Protein AF-A0AAV7JQV6-F1 (afdb_monomer_lite)

Organism: NCBI:txid111878

Radius of gyration: 21.77 Å; chains: 1; bounding box: 32×34×68 Å

Secondary structure (DSSP, 8-state):
-----HHHHTTSPPHHHHHHHHHHHHHHSTTPPPPPSSGGG----GGGGB-TTS-B-EEEE--TT-TT--EEE--HHHHHHHTTT-SSSSSSS------

Sequence (99 aa):
MLTASEGTAAKLPKLNSLKRTIQRPRASVLSAPVEPTALAELVLPAEYQRTAKGEQFLLYDSGEDDAHRFLIFGTQRNLGMAKLNTMERVLLTTTEQPL

Foldseek 3Di:
DPDDDPVVVVPDDDPVVVVCVVVVVVVVPVPPDDDDPAPLPDDDDPVNQADPVRFGFFPDWPHSPDNPIDTDGDGPVRVVVVVPPPPPPDPPPDDDDDD

pLDDT: mean 72.19, std 16.07, range [37.81, 91.75]

Structure (mmCIF, N/CA/C/O backbone):
data_AF-A0AAV7JQV6-F1
#
_entry.id   AF-A0AAV7JQV6-F1
#
loop_
_atom_site.group_PDB
_atom_site.id
_atom_site.type_symbol
_atom_site.label_atom_id
_atom_site.label_alt_id
_atom_site.label_comp_id
_atom_site.label_asym_id
_atom_site.label_entity_id
_atom_site.label_seq_id
_atom_site.pdbx_PDB_ins_code
_atom_site.Cartn_x
_atom_site.Cartn_y
_atom_site.Cartn_z
_atom_site.occupancy
_atom_site.B_iso_or_equiv
_atom_site.auth_seq_id
_atom_site.auth_comp_id
_atom_site.auth_asym_id
_atom_site.auth_atom_id
_atom_site.pdbx_PDB_model_num
ATOM 1 N N . MET A 1 1 ? 1.557 20.735 20.615 1.00 40.53 1 MET A N 1
ATOM 2 C CA . MET A 1 1 ? 0.934 19.674 21.438 1.00 40.53 1 MET A CA 1
ATOM 3 C C . MET A 1 1 ? -0.572 19.806 21.302 1.00 40.53 1 MET A C 1
ATOM 5 O O . MET A 1 1 ? -1.089 20.839 21.695 1.00 40.53 1 MET A O 1
ATOM 9 N N . LEU A 1 2 ? -1.270 18.822 20.727 1.00 48.53 2 LEU A N 1
ATOM 10 C CA . LEU A 1 2 ? -2.732 18.767 20.841 1.00 48.53 2 LEU A CA 1
ATOM 11 C C . LEU A 1 2 ? -3.069 18.241 22.239 1.00 48.53 2 LEU A C 1
ATOM 13 O O . LEU A 1 2 ? -2.876 17.059 22.515 1.00 48.53 2 LEU A O 1
ATOM 17 N N . THR A 1 3 ? -3.509 19.118 23.135 1.00 55.66 3 THR A N 1
ATOM 18 C CA . THR A 1 3 ? -3.958 18.733 24.473 1.00 55.66 3 THR A CA 1
ATOM 19 C C . THR A 1 3 ? -5.456 18.450 24.420 1.00 55.66 3 THR A C 1
ATOM 21 O O . THR A 1 3 ? -6.278 19.347 24.252 1.00 55.66 3 THR A O 1
ATOM 24 N N . ALA A 1 4 ? -5.824 17.173 24.514 1.00 64.56 4 ALA A N 1
ATOM 25 C CA . ALA A 1 4 ? -7.208 16.790 24.772 1.00 64.56 4 ALA A CA 1
ATOM 26 C C . ALA A 1 4 ? -7.623 17.289 26.170 1.00 64.56 4 ALA A C 1
ATOM 28 O O . ALA A 1 4 ? -6.773 17.399 27.055 1.00 64.56 4 ALA A O 1
ATOM 29 N N . SER A 1 5 ? -8.910 17.585 26.390 1.00 77.81 5 SER A N 1
ATOM 30 C CA . SER A 1 5 ? -9.384 18.012 27.717 1.00 77.81 5 SER A CA 1
ATOM 31 C C . SER A 1 5 ? -9.114 16.933 28.777 1.00 77.81 5 SER A C 1
ATOM 33 O O . SER A 1 5 ? -9.107 15.743 28.453 1.00 77.81 5 SER A O 1
ATOM 35 N N . GLU A 1 6 ? -8.925 17.315 30.045 1.00 67.19 6 GLU A N 1
ATOM 36 C CA . GLU A 1 6 ? -8.629 16.377 31.149 1.00 67.19 6 GLU A CA 1
ATOM 37 C C . GLU A 1 6 ? -9.626 15.211 31.230 1.00 67.19 6 GLU A C 1
ATOM 39 O O . GLU A 1 6 ? -9.230 14.052 31.368 1.00 67.19 6 GLU A O 1
ATOM 44 N N . GLY A 1 7 ? -10.919 15.494 31.044 1.00 73.31 7 GLY A N 1
ATOM 45 C CA . GLY A 1 7 ? -11.967 14.468 31.027 1.00 73.31 7 GLY A CA 1
ATOM 46 C C . GLY A 1 7 ? -11.868 13.494 29.846 1.00 73.31 7 GLY A C 1
ATOM 47 O O . GLY A 1 7 ? -12.320 12.353 29.944 1.00 73.31 7 GLY A O 1
ATOM 48 N N . THR A 1 8 ? -11.250 13.916 28.740 1.00 69.06 8 THR A N 1
ATOM 49 C CA . THR A 1 8 ? -10.981 13.069 27.569 1.00 69.06 8 THR A CA 1
ATOM 50 C C . THR A 1 8 ? -9.707 12.251 27.778 1.00 69.06 8 THR A C 1
ATOM 52 O O . THR A 1 8 ? -9.690 11.055 27.497 1.00 69.06 8 THR A O 1
ATOM 55 N N . ALA A 1 9 ? -8.662 12.859 28.346 1.00 68.81 9 ALA A N 1
ATOM 56 C CA . ALA A 1 9 ? -7.401 12.192 28.662 1.00 68.81 9 ALA A CA 1
ATOM 57 C C . ALA A 1 9 ? -7.576 11.052 29.681 1.00 68.81 9 ALA A C 1
ATOM 59 O O . ALA A 1 9 ? -6.973 9.995 29.519 1.00 68.81 9 ALA A O 1
ATOM 60 N N . ALA A 1 10 ? -8.455 11.225 30.675 1.00 74.69 10 ALA A N 1
ATOM 61 C CA . ALA A 1 10 ? -8.767 10.194 31.668 1.00 74.69 10 ALA A CA 1
ATOM 62 C C . ALA A 1 10 ? -9.505 8.971 31.086 1.00 74.69 10 ALA A C 1
ATOM 64 O O . ALA A 1 10 ? -9.408 7.875 31.635 1.00 74.69 10 ALA A O 1
ATOM 65 N N . LYS A 1 11 ? -10.238 9.145 29.976 1.00 81.44 11 LYS A N 1
ATOM 66 C CA . LYS A 1 11 ? -10.964 8.064 29.285 1.00 81.44 11 LYS A CA 1
ATOM 67 C C . LYS A 1 11 ? -10.129 7.366 28.213 1.00 81.44 11 LYS A C 1
ATOM 69 O O . LYS A 1 11 ? -10.496 6.276 27.775 1.00 81.44 11 LYS A O 1
ATOM 74 N N . LEU A 1 12 ? -9.029 7.977 27.772 1.00 80.12 12 LEU A N 1
ATOM 75 C CA . LEU A 1 12 ? -8.146 7.363 26.793 1.00 80.12 12 LEU A CA 1
ATOM 76 C C . LEU A 1 12 ? -7.344 6.225 27.443 1.00 80.12 12 LEU A C 1
ATOM 78 O O . LEU A 1 12 ? -6.848 6.365 28.564 1.00 80.12 12 LEU A O 1
ATOM 82 N N . PRO A 1 13 ? -7.164 5.091 26.746 1.00 78.81 13 PRO A N 1
ATOM 83 C CA . PRO A 1 13 ? -6.257 4.062 27.219 1.00 78.81 13 PRO A CA 1
ATOM 84 C C . PRO A 1 13 ? -4.849 4.648 27.368 1.00 78.81 13 PRO A C 1
ATOM 86 O O . PRO A 1 13 ? -4.420 5.495 26.584 1.00 78.81 13 PRO A O 1
ATOM 89 N N . LYS A 1 14 ? -4.085 4.157 28.348 1.00 84.31 14 LYS A N 1
ATOM 90 C CA . LYS A 1 14 ? -2.672 4.537 28.489 1.00 84.31 14 LYS A CA 1
ATOM 91 C C . LYS A 1 14 ? -1.930 4.237 27.183 1.00 84.31 14 LYS A C 1
ATOM 93 O O . LYS A 1 14 ? -2.176 3.199 26.568 1.00 84.31 14 LYS A O 1
ATOM 98 N N . LEU A 1 15 ? -0.957 5.068 26.807 1.00 82.44 15 LEU A N 1
ATOM 99 C CA . LEU A 1 15 ? -0.177 4.892 25.573 1.00 82.44 15 LEU A CA 1
ATOM 100 C C . LEU A 1 15 ? 0.404 3.473 25.431 1.00 82.44 15 LEU A C 1
ATOM 102 O O . LEU A 1 15 ? 0.346 2.880 24.358 1.00 82.44 15 LEU A O 1
ATOM 106 N N . ASN A 1 16 ? 0.898 2.889 26.525 1.00 81.62 16 ASN A N 1
ATOM 107 C CA . ASN A 1 16 ? 1.408 1.513 26.533 1.00 81.62 16 ASN A CA 1
ATOM 108 C C . ASN A 1 16 ? 0.316 0.469 26.245 1.00 81.62 16 ASN A C 1
ATOM 110 O O . ASN A 1 16 ? 0.586 -0.546 25.610 1.00 81.62 16 ASN A O 1
ATOM 114 N N . SER A 1 17 ? -0.924 0.725 26.674 1.00 84.44 17 SER A N 1
ATOM 115 C CA . SER A 1 17 ? -2.073 -0.123 26.343 1.00 84.44 17 SER A CA 1
ATOM 116 C C . SER A 1 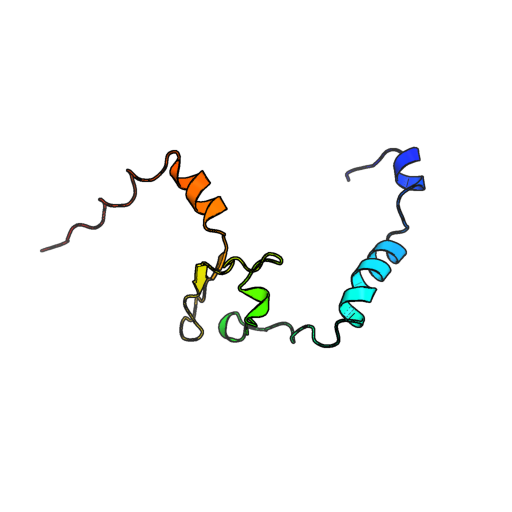17 ? -2.446 0.005 24.869 1.00 84.44 17 SER A C 1
ATOM 118 O O . SER A 1 17 ? -2.633 -1.023 24.231 1.00 84.44 17 SER A O 1
ATOM 120 N N . LEU A 1 18 ? -2.451 1.220 24.298 1.00 84.00 18 LEU A N 1
ATOM 121 C CA . LEU A 1 18 ? -2.614 1.409 22.848 1.00 84.00 18 LEU A CA 1
ATOM 122 C C . LEU A 1 18 ? -1.532 0.667 22.057 1.00 84.00 18 LEU A C 1
ATOM 124 O O . LEU A 1 18 ? -1.858 -0.109 21.163 1.00 84.00 18 LEU A O 1
ATOM 128 N N . LYS A 1 19 ? -0.254 0.851 22.417 1.00 83.12 19 LYS A N 1
ATOM 129 C CA . LYS A 1 19 ? 0.873 0.147 21.786 1.00 83.12 19 LYS A CA 1
ATOM 130 C C . LYS A 1 19 ? 0.672 -1.365 21.837 1.00 83.12 19 LYS A C 1
ATOM 132 O O . LYS A 1 19 ? 0.783 -2.023 20.812 1.00 83.12 19 LYS A O 1
ATOM 137 N N . ARG A 1 20 ? 0.319 -1.917 23.002 1.00 80.62 20 ARG A N 1
ATOM 138 C CA . ARG A 1 20 ? 0.074 -3.356 23.161 1.00 80.62 20 ARG A CA 1
ATOM 139 C C . ARG A 1 20 ? -1.110 -3.843 22.327 1.00 80.62 20 ARG A C 1
ATOM 141 O O . ARG A 1 20 ? -1.018 -4.916 21.746 1.00 80.62 20 ARG A O 1
ATOM 148 N N . THR A 1 21 ? -2.192 -3.071 22.241 1.00 81.62 21 THR A N 1
ATOM 149 C CA . THR A 1 21 ? -3.357 -3.397 21.405 1.00 81.62 21 THR A CA 1
ATOM 150 C C . THR A 1 21 ? -3.013 -3.400 19.919 1.00 81.62 21 THR A C 1
ATOM 152 O O . THR A 1 21 ? -3.501 -4.267 19.212 1.00 81.62 21 THR A O 1
ATOM 155 N N . ILE A 1 22 ? -2.147 -2.493 19.454 1.00 78.56 22 ILE A N 1
ATOM 156 C CA . ILE A 1 22 ? -1.657 -2.467 18.064 1.00 78.56 22 ILE A CA 1
ATOM 157 C C . ILE A 1 22 ? -0.677 -3.619 17.800 1.00 78.56 22 ILE A C 1
ATOM 159 O O . ILE A 1 22 ? -0.708 -4.227 16.735 1.00 78.56 22 ILE A O 1
ATOM 163 N N . GLN A 1 23 ? 0.187 -3.941 18.765 1.00 75.44 23 GLN A N 1
ATOM 164 C CA . GLN A 1 23 ? 1.191 -4.997 18.617 1.00 75.44 23 GLN A CA 1
ATOM 165 C C . GLN A 1 23 ? 0.602 -6.408 18.720 1.00 75.44 23 GLN A C 1
ATOM 167 O O . GLN A 1 23 ? 1.116 -7.318 18.087 1.00 75.44 23 GLN A O 1
ATOM 172 N N . ARG A 1 24 ? -0.489 -6.614 19.469 1.00 73.75 24 ARG A N 1
ATOM 173 C CA . ARG A 1 24 ? -1.152 -7.925 19.595 1.00 73.75 24 ARG A CA 1
ATOM 174 C C . ARG A 1 24 ? -1.538 -8.555 18.248 1.00 73.75 24 ARG A C 1
ATOM 176 O O . ARG A 1 24 ? -1.122 -9.687 18.032 1.00 73.75 24 ARG A O 1
ATOM 183 N N . PRO A 1 25 ? -2.265 -7.863 17.346 1.00 67.75 25 PRO A N 1
ATOM 184 C CA . PRO A 1 25 ? -2.567 -8.393 16.023 1.00 67.75 25 PRO A CA 1
ATOM 185 C C . PRO A 1 25 ? -1.310 -8.512 15.156 1.00 67.75 25 PRO A C 1
ATOM 187 O O . PRO A 1 25 ? -1.192 -9.480 14.421 1.00 67.75 25 PRO A O 1
ATOM 190 N N . ARG A 1 26 ? -0.330 -7.601 15.277 1.00 64.12 26 ARG A N 1
ATOM 191 C CA . ARG A 1 26 ? 0.949 -7.703 14.543 1.00 64.12 26 ARG A CA 1
ATOM 192 C C . ARG A 1 26 ? 1.776 -8.927 14.943 1.00 64.12 26 ARG A C 1
ATOM 194 O O . ARG A 1 26 ? 2.442 -9.501 14.100 1.00 64.12 26 ARG A O 1
ATOM 201 N N . ALA A 1 27 ? 1.722 -9.317 16.215 1.00 63.25 27 ALA A N 1
ATOM 202 C CA . ALA A 1 27 ? 2.419 -10.486 16.741 1.00 63.25 27 ALA A CA 1
ATOM 203 C C . ALA A 1 27 ? 1.640 -11.791 16.507 1.00 63.25 27 ALA A C 1
ATOM 205 O O . ALA A 1 27 ? 2.251 -12.843 16.356 1.00 63.25 27 ALA A O 1
ATOM 206 N N . SER A 1 28 ? 0.300 -11.745 16.490 1.00 61.75 28 SER A N 1
ATOM 207 C CA . SER A 1 28 ? -0.535 -12.919 16.196 1.00 61.75 28 SER A CA 1
ATOM 208 C C . SER A 1 28 ? -0.639 -13.215 14.699 1.00 61.75 28 SER A C 1
ATOM 210 O O . SER A 1 28 ? -0.859 -14.362 14.323 1.00 61.75 28 SER A O 1
ATOM 212 N N . VAL A 1 29 ? -0.477 -12.203 13.840 1.00 57.56 29 VAL A N 1
ATOM 213 C CA . VAL A 1 29 ? -0.234 -12.378 12.404 1.00 57.56 29 VAL A CA 1
ATOM 214 C C . VAL A 1 29 ? 1.243 -12.748 12.250 1.00 57.56 29 VAL A C 1
ATOM 216 O O . VAL A 1 29 ? 2.099 -11.903 12.019 1.00 57.56 29 VAL A O 1
ATOM 219 N N . LEU A 1 30 ? 1.537 -14.034 12.442 1.00 51.34 30 LEU A N 1
ATOM 220 C CA . LEU A 1 30 ? 2.849 -14.702 12.389 1.00 51.34 30 LEU A CA 1
ATOM 221 C C . LEU A 1 30 ? 3.592 -14.600 11.035 1.00 51.34 30 LEU A C 1
ATOM 223 O O . LEU A 1 30 ? 4.418 -15.448 10.708 1.00 51.34 30 LEU A O 1
ATOM 227 N N . SER A 1 31 ? 3.306 -13.602 10.202 1.00 56.94 31 SER A N 1
ATOM 228 C CA . SER A 1 31 ? 3.858 -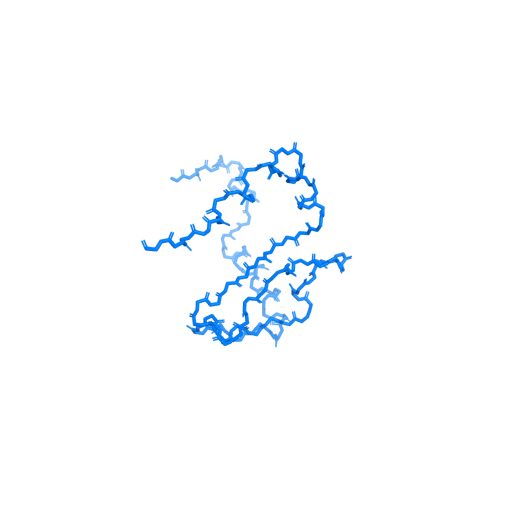13.490 8.846 1.00 56.94 31 SER A CA 1
ATOM 229 C C . SER A 1 31 ? 3.911 -12.046 8.353 1.00 56.94 31 SER A C 1
ATOM 231 O O . SER A 1 31 ? 3.735 -11.800 7.163 1.00 56.94 31 SER A O 1
ATOM 233 N N . ALA A 1 32 ? 4.121 -11.073 9.248 1.00 60.25 32 ALA A N 1
ATOM 234 C CA . ALA A 1 32 ? 4.522 -9.746 8.791 1.00 60.25 32 ALA A CA 1
ATOM 235 C C . ALA A 1 32 ? 5.797 -9.918 7.938 1.00 60.25 32 ALA A C 1
ATOM 237 O O . ALA A 1 32 ? 6.775 -10.467 8.457 1.00 60.25 32 ALA A O 1
ATOM 238 N N . PRO A 1 33 ? 5.780 -9.543 6.644 1.00 64.88 33 PRO A N 1
ATOM 239 C CA . PRO A 1 33 ? 6.947 -9.691 5.786 1.00 64.88 33 PRO A CA 1
ATOM 240 C C . PRO A 1 33 ? 8.139 -8.959 6.397 1.00 64.88 33 PRO A C 1
ATOM 242 O O . PRO A 1 33 ? 7.959 -7.949 7.085 1.00 64.88 33 PRO A O 1
ATOM 245 N N . VAL A 1 34 ? 9.347 -9.470 6.149 1.00 70.06 34 VAL A N 1
ATOM 246 C CA . VAL A 1 34 ? 10.577 -8.742 6.480 1.00 70.06 34 VAL A CA 1
ATOM 247 C C . VAL A 1 34 ? 10.471 -7.349 5.869 1.00 70.06 34 VAL A C 1
ATOM 249 O O . VAL A 1 34 ? 10.051 -7.210 4.720 1.00 70.06 34 VAL A O 1
ATOM 252 N N . GLU A 1 35 ? 10.787 -6.326 6.660 1.00 73.62 35 GLU A N 1
ATOM 253 C CA . GLU A 1 35 ? 10.761 -4.950 6.181 1.00 73.62 35 GLU A CA 1
ATOM 254 C C . GLU A 1 35 ? 11.765 -4.829 5.023 1.00 73.62 35 GLU A C 1
ATOM 256 O O . GLU A 1 35 ? 12.948 -5.119 5.224 1.00 73.62 35 GLU A O 1
ATOM 261 N N . PRO A 1 36 ? 11.309 -4.496 3.804 1.00 77.94 36 PRO A N 1
ATOM 262 C CA . PRO A 1 36 ? 12.181 -4.479 2.639 1.00 77.94 36 PRO A CA 1
ATOM 263 C C . PRO A 1 36 ? 13.191 -3.340 2.773 1.00 77.94 36 PRO A C 1
ATOM 265 O O . PRO A 1 36 ? 12.846 -2.240 3.211 1.00 77.94 36 PRO A O 1
ATOM 268 N N . THR A 1 37 ? 14.441 -3.585 2.379 1.00 83.38 37 THR A N 1
ATOM 269 C CA . THR A 1 37 ? 15.492 -2.557 2.421 1.00 83.38 37 THR A CA 1
ATOM 270 C C . THR A 1 37 ? 15.520 -1.697 1.162 1.00 83.38 37 THR A C 1
ATOM 272 O O . THR A 1 37 ? 16.001 -0.564 1.199 1.00 83.38 37 THR A O 1
ATOM 275 N N . ALA A 1 38 ? 14.929 -2.195 0.074 1.00 81.31 38 ALA A N 1
ATOM 276 C CA . ALA A 1 38 ? 14.722 -1.471 -1.173 1.00 81.31 38 ALA A CA 1
ATOM 277 C C . ALA A 1 38 ? 13.310 -1.703 -1.738 1.00 81.31 38 ALA A C 1
ATOM 279 O O . ALA A 1 38 ? 12.698 -2.744 -1.517 1.00 81.31 38 ALA A O 1
ATOM 280 N N . LEU A 1 39 ? 12.802 -0.752 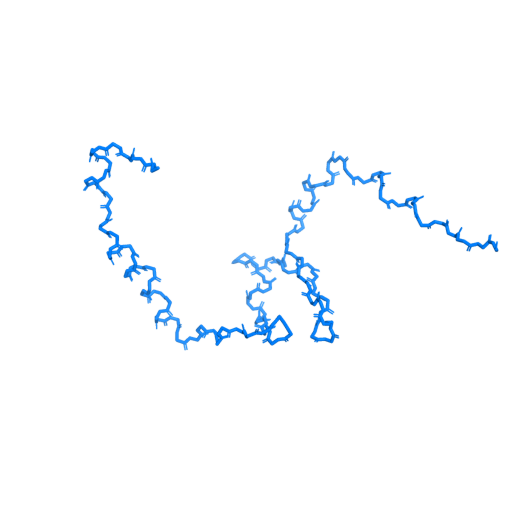-2.532 1.00 80.25 39 LEU A N 1
ATOM 281 C CA . LEU A 1 39 ? 11.497 -0.881 -3.204 1.00 80.25 39 LEU A CA 1
ATOM 282 C C . LEU A 1 39 ? 11.443 -2.066 -4.185 1.00 80.25 39 LEU A C 1
ATOM 284 O O . LEU A 1 39 ? 10.386 -2.672 -4.350 1.00 80.25 39 LEU A O 1
ATOM 288 N N . ALA A 1 40 ? 12.574 -2.433 -4.791 1.00 80.62 40 ALA A N 1
ATOM 289 C CA . ALA A 1 40 ? 12.677 -3.613 -5.650 1.00 80.62 40 ALA A CA 1
ATOM 290 C C . ALA A 1 40 ? 12.414 -4.926 -4.885 1.00 80.62 40 ALA A C 1
ATOM 292 O O . ALA A 1 40 ? 11.846 -5.854 -5.441 1.00 80.62 40 ALA A O 1
ATOM 293 N N . GLU A 1 41 ? 12.741 -4.983 -3.590 1.00 82.81 41 GLU A N 1
ATOM 294 C CA . GLU A 1 41 ? 12.551 -6.171 -2.739 1.00 82.81 41 GLU A CA 1
ATOM 295 C C . GLU A 1 41 ? 11.119 -6.300 -2.198 1.00 82.81 41 GLU A C 1
ATOM 297 O O . GLU A 1 41 ? 10.785 -7.267 -1.510 1.00 82.81 41 GLU A O 1
ATOM 302 N N . LEU A 1 42 ? 10.261 -5.308 -2.458 1.00 84.88 42 LEU A N 1
ATOM 303 C CA . LEU A 1 42 ? 8.892 -5.301 -1.964 1.00 84.88 42 LEU A CA 1
ATOM 304 C C . LEU A 1 42 ? 8.067 -6.387 -2.668 1.00 84.88 42 LEU A C 1
ATOM 306 O O . LEU A 1 42 ? 7.564 -6.201 -3.776 1.00 84.88 42 LEU A O 1
ATOM 310 N N . VAL A 1 43 ? 7.851 -7.502 -1.980 1.00 83.75 43 VAL A N 1
ATOM 311 C CA . VAL A 1 43 ? 6.900 -8.527 -2.413 1.00 83.75 43 VAL A CA 1
ATOM 312 C C . VAL A 1 43 ? 5.504 -8.139 -1.928 1.00 83.75 43 VAL A C 1
ATOM 314 O O . VAL A 1 43 ? 5.270 -7.995 -0.728 1.00 83.75 43 VAL A O 1
ATOM 317 N N . LEU A 1 44 ? 4.563 -7.975 -2.863 1.00 84.19 44 LEU A N 1
ATOM 318 C CA . LEU A 1 44 ? 3.158 -7.654 -2.591 1.00 84.19 44 LEU A CA 1
ATOM 319 C C . LEU A 1 44 ? 2.266 -8.889 -2.802 1.00 84.19 44 LEU A C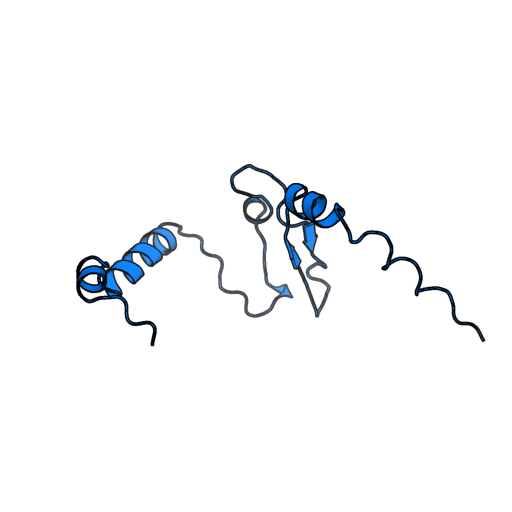 1
ATOM 321 O O . LEU A 1 44 ? 1.827 -9.137 -3.931 1.00 84.19 44 LEU A O 1
ATOM 325 N N . PRO A 1 45 ? 1.956 -9.647 -1.730 1.00 85.31 45 PRO A N 1
ATOM 326 C CA . PRO A 1 45 ? 0.981 -10.729 -1.770 1.00 85.31 45 PRO A CA 1
ATOM 327 C C . PRO A 1 45 ? -0.339 -10.324 -2.426 1.00 85.31 45 PRO A C 1
ATOM 329 O O . PRO A 1 45 ? -0.815 -9.196 -2.267 1.00 85.31 45 PRO A O 1
ATOM 332 N N . ALA A 1 46 ? -0.970 -11.269 -3.124 1.00 83.75 46 ALA A N 1
ATOM 333 C CA . ALA A 1 46 ? -2.220 -11.034 -3.844 1.00 83.75 46 ALA A CA 1
ATOM 334 C C . ALA A 1 46 ? -3.349 -10.511 -2.933 1.00 83.75 46 ALA A C 1
ATOM 336 O O . ALA A 1 46 ? -4.181 -9.717 -3.378 1.00 83.75 46 ALA A O 1
ATOM 337 N N . GLU A 1 47 ? -3.361 -10.895 -1.652 1.00 85.38 47 GLU A N 1
ATOM 338 C CA . GLU A 1 47 ? -4.324 -10.386 -0.668 1.00 85.38 47 GLU A CA 1
ATOM 339 C C . GLU A 1 47 ? -4.211 -8.876 -0.412 1.00 85.38 47 GLU A C 1
ATOM 341 O O . GLU A 1 47 ? -5.213 -8.240 -0.098 1.00 85.38 47 GLU A O 1
ATOM 346 N N . TYR A 1 48 ? -3.030 -8.280 -0.599 1.00 85.31 48 TYR A N 1
ATOM 347 C CA . TYR A 1 48 ? -2.802 -6.843 -0.416 1.00 85.31 48 TYR A CA 1
ATOM 348 C C . TYR A 1 48 ? -3.088 -6.028 -1.675 1.00 85.31 48 TYR A C 1
ATOM 350 O O . TYR A 1 48 ? -3.194 -4.803 -1.620 1.00 85.31 48 TYR A O 1
ATOM 358 N N . GLN A 1 49 ? -3.268 -6.697 -2.812 1.00 89.06 49 GLN A N 1
ATOM 359 C CA . GLN A 1 49 ? -3.636 -6.047 -4.067 1.00 89.06 49 GLN A CA 1
ATOM 360 C C . GLN A 1 49 ? -5.143 -5.772 -4.157 1.00 89.06 49 GLN A C 1
ATOM 362 O O . GLN A 1 49 ? -5.597 -5.076 -5.069 1.00 89.06 49 GLN A O 1
ATOM 367 N N . ARG A 1 50 ? -5.929 -6.299 -3.210 1.00 90.56 50 ARG A N 1
ATOM 368 C CA . ARG A 1 50 ? -7.385 -6.170 -3.156 1.00 90.56 50 ARG A CA 1
ATOM 369 C C . ARG A 1 50 ? -7.834 -5.542 -1.842 1.00 90.56 50 ARG A C 1
ATOM 371 O O . ARG A 1 50 ? -7.204 -5.680 -0.802 1.00 90.56 50 ARG A O 1
ATOM 378 N N . THR A 1 51 ? -8.967 -4.855 -1.882 1.00 88.12 51 THR A N 1
ATOM 379 C CA . THR A 1 51 ? -9.641 -4.388 -0.665 1.00 88.12 51 THR A CA 1
ATOM 380 C C . THR A 1 51 ? -10.231 -5.570 0.111 1.00 88.12 51 THR A C 1
ATOM 382 O O . THR A 1 51 ? -10.465 -6.637 -0.452 1.00 88.12 51 THR A O 1
ATOM 385 N N . ALA A 1 52 ? -10.613 -5.356 1.375 1.00 86.31 52 ALA A N 1
ATOM 386 C CA . ALA A 1 52 ? -11.347 -6.355 2.167 1.00 86.31 52 ALA A CA 1
ATOM 387 C C . ALA A 1 52 ? -12.689 -6.796 1.534 1.00 86.31 52 ALA A C 1
ATOM 389 O O . ALA A 1 52 ? -13.254 -7.811 1.926 1.00 86.31 52 ALA A O 1
ATOM 390 N N . LYS A 1 53 ? -13.204 -6.036 0.555 1.00 87.19 53 LYS A N 1
ATOM 391 C CA . LYS A 1 53 ? -14.405 -6.364 -0.231 1.00 87.19 53 LYS A CA 1
ATOM 392 C C . LYS A 1 53 ? -14.083 -7.060 -1.565 1.00 87.19 53 LYS A C 1
ATOM 394 O O . LYS A 1 53 ? -14.982 -7.247 -2.375 1.00 87.19 53 LYS A O 1
ATOM 399 N N . GLY A 1 54 ? -12.818 -7.402 -1.822 1.00 86.31 54 GLY A N 1
ATOM 400 C CA . GLY A 1 54 ? -12.357 -8.120 -3.017 1.00 86.31 54 GLY A CA 1
ATOM 401 C C . GLY A 1 54 ? -12.059 -7.252 -4.247 1.00 86.31 54 GLY A C 1
ATOM 402 O O . GLY A 1 54 ? -11.559 -7.761 -5.253 1.00 86.31 54 GLY A O 1
ATOM 403 N N . GLU A 1 55 ? -12.324 -5.947 -4.187 1.00 88.31 55 GLU A N 1
ATOM 404 C CA . GLU A 1 55 ? -12.067 -5.033 -5.306 1.00 88.31 55 GLU A CA 1
ATOM 405 C C . GLU A 1 55 ? -10.577 -4.790 -5.524 1.00 88.31 55 GLU A C 1
ATOM 407 O O . GLU A 1 55 ? -9.844 -4.648 -4.546 1.00 88.31 55 GLU A O 1
ATOM 412 N N . GLN A 1 56 ? -10.159 -4.666 -6.788 1.00 87.62 56 GLN A N 1
ATOM 413 C CA . GLN A 1 56 ? -8.790 -4.291 -7.140 1.00 87.62 56 GLN A CA 1
ATOM 414 C C . GLN A 1 56 ? -8.432 -2.944 -6.498 1.00 87.62 56 GLN A C 1
ATOM 416 O O . GLN A 1 56 ? -9.138 -1.951 -6.692 1.00 87.62 56 GLN A O 1
ATOM 421 N N . PHE A 1 57 ? -7.355 -2.951 -5.715 1.00 91.19 57 PHE A N 1
ATOM 422 C CA . PHE A 1 57 ? -6.828 -1.798 -4.992 1.00 91.19 57 PHE A CA 1
ATOM 423 C C . PHE A 1 57 ? -5.467 -1.351 -5.533 1.00 91.19 57 PHE A C 1
ATOM 425 O O . PHE A 1 57 ? -5.191 -0.157 -5.586 1.00 91.19 57 PHE A O 1
ATOM 432 N N . LEU A 1 58 ? -4.617 -2.289 -5.954 1.00 91.75 58 LEU A N 1
ATOM 433 C CA . LEU A 1 58 ? -3.394 -1.966 -6.686 1.00 91.75 58 LEU A CA 1
ATOM 434 C C . LEU A 1 58 ? -3.752 -1.762 -8.162 1.00 91.75 58 LEU A C 1
ATOM 436 O O . LEU A 1 58 ? -4.150 -2.710 -8.833 1.00 91.75 58 LEU A O 1
ATOM 440 N N . LEU A 1 59 ? -3.676 -0.529 -8.654 1.00 89.75 59 LEU A N 1
ATOM 441 C CA . LEU A 1 59 ? -4.034 -0.181 -10.032 1.00 89.75 59 LEU A CA 1
ATOM 442 C C . LEU A 1 59 ? -2.857 -0.344 -10.991 1.00 89.75 59 LEU A C 1
ATOM 444 O O . LEU A 1 59 ? -3.065 -0.687 -12.151 1.00 89.75 59 LEU A O 1
ATOM 448 N N . TYR A 1 60 ? -1.647 -0.067 -10.508 1.00 89.50 60 TYR A N 1
ATOM 449 C CA . TYR A 1 60 ? -0.428 -0.156 -11.296 1.00 89.50 60 TYR A CA 1
ATOM 450 C C . TYR A 1 60 ? 0.783 -0.426 -10.403 1.00 89.50 60 TYR A C 1
ATOM 452 O O . TYR A 1 60 ? 0.861 0.097 -9.290 1.00 89.50 60 TYR A O 1
ATOM 460 N N . ASP A 1 61 ? 1.719 -1.204 -10.932 1.00 90.75 61 ASP A N 1
ATOM 461 C CA . ASP A 1 61 ? 3.036 -1.486 -10.372 1.00 90.75 61 ASP A CA 1
ATOM 462 C C . ASP A 1 61 ? 4.026 -1.468 -11.539 1.00 90.75 61 ASP A C 1
ATOM 464 O O . ASP A 1 61 ? 3.819 -2.203 -12.508 1.00 90.75 61 ASP A O 1
ATOM 468 N N . SER A 1 62 ? 5.051 -0.607 -11.491 1.00 89.56 62 SER A N 1
ATOM 469 C CA . SER A 1 62 ? 6.064 -0.571 -12.557 1.00 89.56 62 SER A CA 1
ATOM 470 C C . SER A 1 62 ? 6.993 -1.787 -12.556 1.00 89.56 62 SER A C 1
ATOM 472 O O . SER A 1 62 ? 7.677 -2.018 -13.550 1.00 89.56 62 SER A O 1
ATOM 474 N N . GLY A 1 63 ? 6.942 -2.612 -11.506 1.00 86.69 63 GLY A N 1
ATOM 475 C CA . GLY A 1 63 ? 7.616 -3.902 -11.440 1.00 86.69 63 GLY A CA 1
ATOM 476 C C . GLY A 1 63 ? 9.009 -3.850 -10.816 1.00 86.69 63 GLY A C 1
ATOM 477 O O . GLY A 1 63 ? 9.549 -2.794 -10.498 1.00 86.69 63 GLY A O 1
ATOM 478 N N . GLU A 1 64 ? 9.577 -5.036 -10.605 1.00 82.44 64 GLU A N 1
ATOM 479 C CA . GLU A 1 64 ? 10.862 -5.241 -9.919 1.00 82.44 64 GLU A CA 1
ATOM 480 C C . GLU A 1 64 ? 12.072 -4.813 -10.768 1.00 82.44 64 GLU A C 1
ATOM 482 O O . GLU A 1 64 ? 13.124 -4.493 -10.218 1.00 82.44 64 GLU A O 1
ATOM 487 N N . ASP A 1 65 ? 11.902 -4.740 -12.092 1.00 83.31 65 ASP A N 1
ATOM 488 C CA . ASP A 1 65 ? 12.941 -4.318 -13.041 1.00 83.31 65 ASP A CA 1
ATOM 489 C C . ASP A 1 65 ? 13.142 -2.789 -13.084 1.00 83.31 65 ASP A C 1
ATOM 491 O O . ASP A 1 65 ? 14.100 -2.294 -13.682 1.00 83.31 65 ASP A O 1
ATOM 495 N N . ASP A 1 66 ? 12.246 -2.021 -12.456 1.00 82.38 66 ASP A N 1
ATOM 496 C CA . ASP A 1 66 ? 12.328 -0.566 -12.383 1.00 82.38 66 ASP A CA 1
ATOM 497 C C . ASP A 1 66 ? 13.109 -0.126 -11.134 1.00 82.38 66 ASP A C 1
ATOM 499 O O . ASP A 1 66 ? 12.649 -0.252 -9.996 1.00 82.38 66 ASP A O 1
ATOM 503 N N . ALA A 1 67 ? 14.288 0.470 -11.341 1.00 81.56 67 ALA A N 1
ATOM 504 C CA . ALA A 1 67 ? 15.104 1.041 -10.264 1.00 81.56 67 ALA A CA 1
ATOM 505 C C . ALA A 1 67 ? 14.370 2.143 -9.467 1.00 81.56 67 ALA A C 1
ATOM 507 O O . ALA A 1 67 ? 14.734 2.441 -8.326 1.00 81.56 67 ALA A O 1
ATOM 508 N N . HIS A 1 68 ? 13.327 2.733 -10.052 1.00 85.00 68 HIS A N 1
ATOM 509 C CA . HIS A 1 68 ? 12.447 3.725 -9.449 1.00 85.00 68 HIS A CA 1
ATOM 510 C C . HIS A 1 68 ? 11.016 3.200 -9.297 1.00 85.00 68 HIS A C 1
ATOM 512 O O . HIS A 1 68 ? 10.063 3.969 -9.442 1.00 85.00 68 HIS A O 1
ATOM 518 N N . ARG A 1 69 ? 10.875 1.903 -8.970 1.00 88.25 69 ARG A N 1
ATOM 519 C CA . ARG A 1 69 ? 9.586 1.229 -8.803 1.00 88.25 69 ARG A CA 1
ATOM 520 C C . ARG A 1 69 ? 8.574 2.091 -8.055 1.00 88.25 69 ARG A C 1
ATOM 522 O O . ARG A 1 69 ? 8.812 2.514 -6.921 1.00 88.25 69 ARG A O 1
ATOM 529 N N . PHE A 1 70 ? 7.415 2.300 -8.667 1.00 89.44 70 PHE A N 1
ATOM 530 C CA . PHE A 1 70 ? 6.314 3.049 -8.077 1.00 89.44 70 PHE A CA 1
ATOM 531 C C . PHE A 1 70 ? 5.000 2.281 -8.186 1.00 89.44 70 PHE A C 1
ATOM 533 O O . PHE A 1 70 ? 4.769 1.497 -9.106 1.00 89.44 70 PHE A O 1
ATOM 540 N N . LEU A 1 71 ? 4.119 2.539 -7.221 1.00 89.94 71 LEU A N 1
ATOM 541 C CA . LEU A 1 71 ? 2.833 1.868 -7.083 1.00 89.94 71 LEU A CA 1
ATOM 542 C C . LEU A 1 71 ? 1.714 2.899 -7.126 1.00 89.94 71 LEU A C 1
ATOM 544 O O . LEU A 1 71 ? 1.777 3.928 -6.449 1.00 89.94 71 LEU A O 1
ATOM 548 N N . ILE A 1 72 ? 0.658 2.602 -7.877 1.00 89.62 72 ILE A N 1
ATOM 549 C CA . ILE A 1 72 ? -0.564 3.405 -7.882 1.00 89.62 72 ILE A CA 1
ATOM 550 C C . ILE A 1 72 ? -1.661 2.603 -7.203 1.00 89.62 72 ILE A C 1
ATOM 552 O O . ILE A 1 72 ? -2.064 1.540 -7.677 1.00 89.62 72 ILE A O 1
ATOM 556 N N . PHE A 1 73 ? -2.183 3.149 -6.109 1.00 89.31 73 PHE A N 1
ATOM 557 C CA . PHE A 1 73 ? -3.295 2.567 -5.372 1.00 89.31 73 PHE A CA 1
ATOM 558 C C . PHE A 1 73 ? -4.591 3.324 -5.643 1.00 89.31 73 PHE A C 1
ATOM 560 O O . PHE A 1 73 ? -4.623 4.552 -5.723 1.00 89.31 73 PHE A O 1
ATOM 567 N N . GLY A 1 74 ? -5.693 2.595 -5.725 1.00 86.81 74 GLY A N 1
ATOM 568 C CA . GLY A 1 74 ? -7.017 3.162 -5.884 1.00 86.81 74 GLY A CA 1
ATOM 569 C C . GLY A 1 74 ? -8.049 2.099 -6.212 1.00 86.81 74 GLY A C 1
ATOM 570 O O . GLY A 1 74 ? -7.739 0.949 -6.481 1.00 86.81 74 GLY A O 1
ATOM 571 N N . THR A 1 75 ? -9.313 2.499 -6.197 1.00 85.25 75 THR A N 1
ATOM 572 C CA . THR A 1 75 ? -10.414 1.651 -6.661 1.00 85.25 75 THR A CA 1
ATOM 573 C C . THR A 1 75 ? -11.083 2.324 -7.848 1.00 85.25 75 THR A C 1
ATOM 575 O O . THR A 1 75 ? -11.050 3.550 -7.971 1.00 85.25 75 THR A O 1
ATOM 578 N N . GLN A 1 76 ? -11.768 1.549 -8.686 1.00 76.31 76 GLN A N 1
ATOM 579 C CA . GLN A 1 76 ? -12.578 2.096 -9.783 1.00 76.31 76 GLN A CA 1
ATOM 580 C C . GLN A 1 76 ? -13.596 3.137 -9.291 1.00 76.31 76 GLN A C 1
ATOM 582 O O . GLN A 1 76 ? -13.862 4.118 -9.981 1.00 76.31 76 GLN A O 1
ATOM 587 N N . ARG A 1 77 ? -14.121 2.977 -8.067 1.00 75.12 77 ARG A N 1
ATOM 588 C CA . ARG A 1 77 ? -15.009 3.966 -7.437 1.00 75.12 77 ARG A CA 1
ATOM 589 C C . ARG A 1 77 ? -14.299 5.298 -7.186 1.00 75.12 77 ARG A C 1
ATOM 591 O O . ARG A 1 77 ? -14.861 6.346 -7.485 1.00 75.12 77 ARG A O 1
ATOM 598 N N . ASN A 1 78 ? -13.060 5.264 -6.698 1.00 68.12 78 ASN A N 1
ATOM 599 C CA . ASN A 1 78 ? -12.263 6.474 -6.467 1.00 68.12 78 ASN A CA 1
ATOM 600 C C . ASN A 1 78 ? -11.921 7.183 -7.783 1.00 68.12 78 ASN A C 1
ATOM 602 O O . ASN A 1 78 ? -12.025 8.404 -7.873 1.00 68.12 78 ASN A O 1
ATOM 606 N N . LEU A 1 79 ? -11.573 6.419 -8.821 1.00 68.81 79 LEU A N 1
ATOM 607 C CA . LEU A 1 79 ? -11.275 6.966 -10.145 1.00 68.81 79 LEU A CA 1
ATOM 608 C C . LEU A 1 79 ? -12.525 7.525 -10.838 1.00 68.81 79 LEU A C 1
ATOM 610 O O . LEU A 1 79 ? -12.451 8.559 -11.493 1.00 68.81 79 LEU A O 1
ATOM 614 N N . GLY A 1 80 ? -13.685 6.885 -10.667 1.00 61.62 80 GLY A N 1
ATOM 615 C CA . GLY A 1 80 ? -14.970 7.377 -11.169 1.00 61.62 80 GLY A CA 1
ATOM 616 C C . GLY A 1 80 ? -15.396 8.700 -10.527 1.00 61.62 80 GLY A C 1
ATOM 617 O O . GLY A 1 8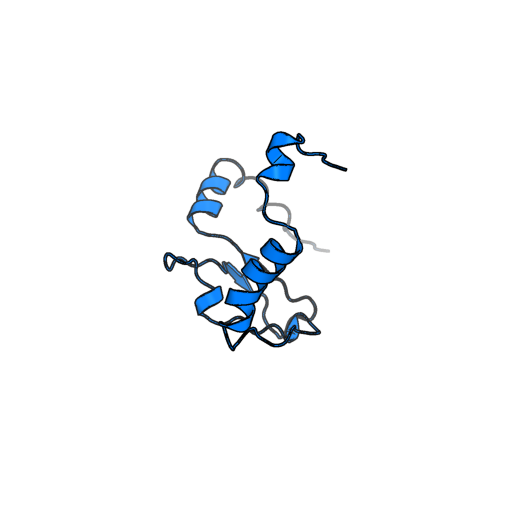0 ? -15.937 9.559 -11.214 1.00 61.62 80 GLY A O 1
ATOM 618 N N . MET A 1 81 ? -15.075 8.913 -9.246 1.00 57.34 81 MET A N 1
ATOM 619 C CA . MET A 1 81 ? -15.261 10.216 -8.593 1.00 57.34 81 MET A CA 1
ATOM 620 C C . MET A 1 81 ? -14.297 11.281 -9.141 1.00 57.34 81 MET A C 1
ATOM 622 O O . MET A 1 81 ? -14.684 12.438 -9.279 1.00 57.34 81 MET A O 1
ATOM 626 N N . ALA A 1 82 ? -13.073 10.900 -9.527 1.00 53.12 82 ALA A N 1
ATOM 627 C CA . ALA A 1 82 ? -12.125 11.797 -10.198 1.00 53.12 82 ALA A CA 1
ATOM 628 C C . ALA A 1 82 ? -12.513 12.124 -11.659 1.00 53.12 82 ALA A C 1
ATOM 630 O O . ALA A 1 82 ? -12.064 13.131 -12.208 1.00 53.12 82 ALA A O 1
ATOM 631 N N . LYS A 1 83 ? -13.387 11.322 -12.287 1.00 49.09 83 LYS A N 1
ATOM 632 C CA . LYS A 1 83 ? -13.924 11.581 -13.636 1.00 49.09 83 LYS A CA 1
ATOM 633 C C . LYS A 1 83 ? -14.947 12.721 -13.701 1.00 49.09 83 LYS A C 1
ATOM 635 O O . LYS A 1 83 ? -15.397 13.032 -14.797 1.00 49.09 83 LYS A O 1
ATOM 640 N N . LEU A 1 84 ? -15.288 13.379 -12.591 1.00 48.50 84 LEU A N 1
ATOM 641 C CA . LEU A 1 84 ? -16.253 14.483 -12.612 1.00 48.50 84 LEU A CA 1
ATOM 642 C C . LEU A 1 84 ? -15.683 15.860 -12.999 1.00 48.50 84 LEU A C 1
ATOM 644 O O . LEU A 1 84 ? -16.484 16.777 -13.132 1.00 48.50 84 LEU A O 1
ATOM 648 N N . ASN A 1 85 ? -14.371 16.042 -13.239 1.00 50.62 85 ASN A N 1
ATOM 649 C CA . ASN A 1 85 ? -13.905 17.305 -13.857 1.00 50.62 85 ASN A CA 1
ATOM 650 C C . ASN A 1 85 ? -12.497 17.338 -14.502 1.00 50.62 85 ASN A C 1
ATOM 652 O O . ASN A 1 85 ? -12.005 18.421 -14.810 1.00 50.62 85 ASN A O 1
ATOM 656 N N . THR A 1 86 ? -11.797 16.213 -14.692 1.00 52.00 86 THR A N 1
ATOM 657 C CA . THR A 1 86 ? -10.346 16.272 -15.013 1.00 52.00 86 THR A CA 1
ATOM 658 C C . THR A 1 86 ? -9.931 15.398 -16.199 1.00 52.00 86 THR A C 1
ATOM 660 O O . THR A 1 86 ? -8.842 14.839 -16.205 1.00 52.00 86 THR A O 1
ATOM 663 N N . MET A 1 87 ? -10.777 15.261 -17.222 1.00 43.44 87 MET A N 1
ATOM 664 C CA . MET A 1 87 ? -10.474 14.464 -18.428 1.00 43.44 87 MET A CA 1
ATOM 665 C C . MET A 1 87 ? -10.416 15.309 -19.712 1.00 43.44 87 MET A C 1
ATOM 667 O O . MET A 1 87 ? -10.749 14.808 -20.777 1.00 43.44 87 MET A O 1
ATOM 671 N N . GLU A 1 88 ? -9.994 16.577 -19.639 1.00 52.28 88 GLU A N 1
ATOM 672 C CA . GLU A 1 88 ? -9.797 17.400 -20.853 1.00 52.28 88 GLU A CA 1
ATOM 673 C C . GLU A 1 88 ? -8.376 17.969 -21.029 1.00 52.28 88 GLU A C 1
ATOM 675 O O . GLU A 1 88 ? -8.052 18.464 -22.101 1.00 52.28 88 GLU A O 1
ATOM 680 N N . ARG A 1 89 ? -7.478 17.885 -20.032 1.00 47.72 89 ARG A N 1
ATOM 681 C CA . ARG A 1 89 ? -6.208 18.650 -20.071 1.00 47.72 89 ARG A CA 1
ATOM 682 C C . ARG A 1 89 ? -4.896 17.874 -20.172 1.00 47.72 89 ARG A C 1
ATOM 684 O O . ARG A 1 89 ? -3.862 18.522 -20.277 1.00 47.72 89 ARG A O 1
ATOM 691 N N . VAL A 1 90 ? -4.888 16.540 -20.168 1.00 52.97 90 VAL A N 1
ATOM 692 C CA . VAL A 1 90 ? -3.609 15.787 -20.147 1.00 52.97 90 VAL A CA 1
ATOM 693 C C . VAL A 1 90 ? -3.217 15.196 -21.510 1.00 52.97 90 VAL A C 1
ATOM 695 O O . VAL A 1 90 ? -2.071 14.805 -21.685 1.00 52.97 90 VAL A O 1
ATOM 698 N N . LEU A 1 91 ? -4.095 15.195 -22.522 1.00 44.16 91 LEU A N 1
ATOM 699 C CA . LEU A 1 91 ? -3.825 14.459 -23.768 1.00 44.16 91 LEU A CA 1
ATOM 700 C C . LEU A 1 91 ? -3.216 15.259 -24.942 1.00 44.16 91 LEU A C 1
ATOM 702 O O . LEU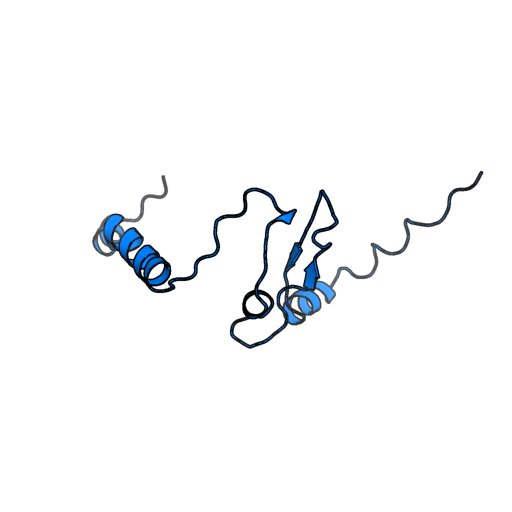 A 1 91 ? -3.172 14.719 -26.040 1.00 44.16 91 LEU A O 1
ATOM 706 N N . LEU A 1 92 ? -2.752 16.509 -24.779 1.00 43.31 92 LEU A N 1
ATOM 707 C CA . LEU A 1 92 ? -2.318 17.327 -25.937 1.00 43.31 92 LEU A CA 1
ATOM 708 C C . LEU A 1 92 ? -0.931 17.995 -25.856 1.00 43.31 92 LEU A C 1
ATOM 710 O O . LEU A 1 92 ? -0.637 18.839 -26.695 1.00 43.31 92 LEU A O 1
ATOM 714 N N . THR A 1 93 ? -0.029 17.619 -24.941 1.00 42.22 93 THR A N 1
ATOM 715 C CA . THR A 1 93 ? 1.348 18.183 -24.941 1.00 42.22 93 THR A CA 1
ATOM 716 C C . THR A 1 93 ? 2.454 17.162 -25.193 1.00 42.22 93 THR A C 1
ATOM 718 O O . THR A 1 93 ? 3.599 17.380 -24.807 1.00 42.22 93 THR A O 1
ATOM 721 N N . THR A 1 94 ? 2.137 16.063 -25.874 1.00 44.62 94 THR A N 1
ATOM 722 C CA . THR A 1 94 ? 3.145 15.249 -26.562 1.00 44.62 94 THR A CA 1
ATOM 723 C C . THR A 1 94 ? 2.734 15.142 -28.019 1.00 44.62 94 THR A C 1
ATOM 725 O O . THR A 1 94 ? 2.126 14.170 -28.446 1.00 44.62 94 THR A O 1
ATOM 728 N N . THR A 1 95 ? 3.017 16.199 -28.771 1.00 43.47 95 THR A N 1
ATOM 729 C CA . THR A 1 95 ? 3.216 16.087 -30.212 1.00 43.47 95 THR A CA 1
ATOM 730 C C . THR A 1 95 ? 4.608 16.630 -30.513 1.00 43.47 95 THR A C 1
ATOM 732 O O . THR A 1 95 ? 4.873 17.812 -30.331 1.00 43.47 95 THR A O 1
ATOM 735 N N . GLU A 1 96 ? 5.490 15.696 -30.874 1.00 41.03 96 GLU A N 1
ATOM 736 C CA . GLU A 1 96 ? 6.472 15.822 -31.954 1.00 41.03 96 GLU A CA 1
ATOM 737 C C . GLU A 1 96 ? 7.485 16.992 -31.892 1.00 41.03 96 GLU A C 1
ATOM 739 O O . GLU A 1 96 ? 7.194 18.124 -32.269 1.00 41.03 96 GLU A O 1
ATOM 744 N N . GLN A 1 97 ? 8.746 16.671 -31.566 1.00 42.94 97 GLN A N 1
ATOM 745 C CA . GLN A 1 97 ? 9.873 17.203 -32.355 1.00 42.94 97 GLN A CA 1
ATOM 746 C C . GLN A 1 97 ? 9.891 16.454 -33.701 1.00 42.94 97 GLN A C 1
ATOM 748 O O . GLN A 1 97 ? 9.681 15.239 -33.685 1.00 42.94 97 GLN A O 1
ATOM 753 N N . PRO A 1 98 ? 10.113 17.117 -34.852 1.00 43.09 98 PRO A N 1
ATOM 754 C CA . PRO A 1 98 ? 11.480 17.352 -35.369 1.00 43.09 98 PRO A CA 1
ATOM 755 C C . PRO A 1 98 ? 11.622 18.749 -36.038 1.00 43.09 98 PRO A C 1
ATOM 757 O O . PRO A 1 98 ? 10.621 19.417 -36.276 1.00 43.09 98 PRO A O 1
ATOM 760 N N . LEU A 1 99 ? 12.794 19.326 -36.333 1.00 37.81 99 LEU A N 1
ATOM 761 C CA . LEU A 1 99 ? 14.111 18.830 -36.758 1.00 37.81 99 LEU A CA 1
ATOM 762 C C . LEU A 1 99 ? 15.217 19.726 -36.166 1.00 37.81 99 LEU A C 1
ATOM 764 O O . LEU A 1 99 ? 14.959 20.946 -36.038 1.00 37.81 99 LEU A O 1
#